Protein AF-A0A6G3TPK7-F1 (afdb_monomer)

Radius of gyration: 10.7 Å; Cα contacts (8 Å, |Δi|>4): 53; chains: 1; bounding box: 23×23×25 Å

pLDDT: mean 89.13, std 11.12, range [52.34, 97.5]

Secondary structure (DSSP, 8-state):
--TT-EEEETTSPPP-TT-S-EEEESSHHHHHHHHHHHHHTS--

Mean predicted aligned error: 4.27 Å

Solvent-accessible surface area (backbone atoms only — not comparable to full-atom values): 2780 Å² total; per-residue (Å²): 129,71,90,56,51,40,72,25,17,62,87,68,46,76,76,54,95,85,50,96,45,73,42,76,27,71,29,69,69,60,38,52,54,53,46,52,53,54,62,70,68,54,83,131

Nearest PDB structures (foldseek):
  5zhh-assembly1_A  TM=8.023E-01  e=1.692E+00  Nostoc sp. PCC 7120 = FACHB-418
  5zhh-assembly1_B  TM=8.006E-01  e=2.083E+00  Nostoc sp. PCC 7120 = FACHB-418
  4as4-assembly1_B  TM=6.034E-01  e=2.232E+00  Homo sapiens
  5j16-assembly1_A  TM=6.330E-01  e=2.564E+00  Staphylococcus aureus subsp. aureus MSSA476
  5i3s-assembly2_C  TM=6.162E-01  e=3.155E+00  Staphylococcus aureus subsp. aureus MSSA476

Organism: NCBI:txid194673

Foldseek 3Di:
DLVAKDKDALCRHHDDPPGPHMDIDSHDVRSVVSSVVSVVPDDD

Structure (mmCIF, N/CA/C/O backbone):
data_AF-A0A6G3TPK7-F1
#
_entry.id   AF-A0A6G3TPK7-F1
#
loop_
_atom_site.group_PDB
_atom_site.id
_atom_site.type_symbol
_atom_site.label_atom_id
_atom_site.label_alt_id
_atom_site.label_comp_id
_atom_site.label_asym_id
_atom_site.label_entity_id
_atom_site.label_seq_id
_atom_site.pdbx_PDB_ins_code
_atom_site.Cartn_x
_atom_site.Cartn_y
_atom_site.Cartn_z
_atom_site.occupancy
_atom_site.B_iso_or_equiv
_atom_site.auth_seq_id
_atom_site.auth_comp_id
_atom_site.auth_asym_id
_atom_site.auth_atom_id
_atom_site.pdbx_PDB_model_num
ATOM 1 N N . ARG A 1 1 ? 13.113 -6.201 -7.347 1.00 52.34 1 ARG A N 1
ATOM 2 C CA . ARG A 1 1 ? 11.745 -5.701 -7.628 1.00 52.34 1 ARG A CA 1
ATOM 3 C C . ARG A 1 1 ? 10.825 -6.911 -7.553 1.00 52.34 1 ARG A C 1
ATOM 5 O O . ARG A 1 1 ? 11.005 -7.802 -8.369 1.00 52.34 1 ARG A O 1
ATOM 12 N N . ALA A 1 2 ? 9.944 -7.015 -6.559 1.00 57.06 2 ALA A N 1
ATOM 13 C CA . ALA A 1 2 ? 8.905 -8.042 -6.606 1.00 57.06 2 ALA A CA 1
ATOM 14 C C . ALA A 1 2 ? 7.960 -7.651 -7.751 1.00 57.06 2 ALA A C 1
ATOM 16 O O . ALA A 1 2 ? 7.411 -6.548 -7.752 1.00 57.06 2 ALA A O 1
ATOM 17 N N . ALA A 1 3 ? 7.927 -8.460 -8.808 1.00 63.28 3 ALA A N 1
ATOM 18 C CA . ALA A 1 3 ? 7.164 -8.169 -10.014 1.00 63.28 3 ALA A CA 1
ATOM 19 C C . ALA A 1 3 ? 5.669 -8.187 -9.662 1.00 63.28 3 ALA A C 1
ATOM 21 O O . ALA A 1 3 ? 5.101 -9.254 -9.480 1.00 63.28 3 ALA A O 1
ATOM 22 N N . GLY A 1 4 ? 5.070 -7.006 -9.485 1.00 80.69 4 GLY A N 1
ATOM 23 C CA . GLY A 1 4 ? 3.664 -6.851 -9.090 1.00 80.69 4 GLY A CA 1
ATOM 24 C C . GLY A 1 4 ? 3.439 -6.036 -7.815 1.00 80.69 4 GLY A C 1
ATOM 25 O O . GLY A 1 4 ? 2.334 -5.539 -7.619 1.00 80.69 4 GLY A O 1
ATOM 26 N N . CYS A 1 5 ? 4.479 -5.815 -6.999 1.00 93.31 5 CYS A N 1
ATOM 27 C CA . CYS A 1 5 ? 4.323 -5.029 -5.779 1.00 93.31 5 CYS A CA 1
ATOM 28 C C . CYS A 1 5 ? 3.955 -3.570 -6.061 1.00 93.31 5 CYS A C 1
ATOM 30 O O . CYS A 1 5 ? 4.573 -2.909 -6.901 1.00 93.31 5 CYS A O 1
ATOM 32 N N . VAL A 1 6 ? 3.011 -3.059 -5.272 1.00 94.31 6 VAL A N 1
ATOM 33 C CA . VAL A 1 6 ? 2.584 -1.656 -5.267 1.00 94.31 6 VAL A CA 1
ATOM 34 C C . VAL A 1 6 ? 3.082 -1.000 -3.984 1.00 94.31 6 VAL A C 1
ATOM 36 O O . VAL A 1 6 ? 2.990 -1.592 -2.909 1.00 94.31 6 VAL A O 1
ATOM 39 N N . VAL A 1 7 ? 3.620 0.216 -4.100 1.00 95.12 7 VAL A N 1
ATOM 40 C CA . VAL A 1 7 ? 4.080 1.022 -2.962 1.00 95.12 7 VAL A CA 1
ATOM 41 C C . VAL A 1 7 ? 3.535 2.441 -3.098 1.00 95.12 7 VAL A C 1
ATOM 43 O O . VAL A 1 7 ? 3.766 3.094 -4.115 1.00 95.12 7 VAL A O 1
ATOM 46 N N . THR A 1 8 ? 2.841 2.919 -2.065 1.00 96.00 8 THR A N 1
ATOM 47 C CA . THR A 1 8 ? 2.313 4.292 -1.959 1.00 96.00 8 THR A CA 1
ATOM 48 C C . THR A 1 8 ? 2.566 4.849 -0.561 1.00 96.00 8 THR A C 1
ATOM 50 O O . THR A 1 8 ? 2.998 4.130 0.344 1.00 96.00 8 THR A O 1
ATOM 53 N N . GLY A 1 9 ? 2.243 6.123 -0.350 1.00 95.75 9 GLY A N 1
ATOM 54 C CA . GLY A 1 9 ? 2.031 6.650 0.993 1.00 95.75 9 GLY A CA 1
ATOM 55 C C . GLY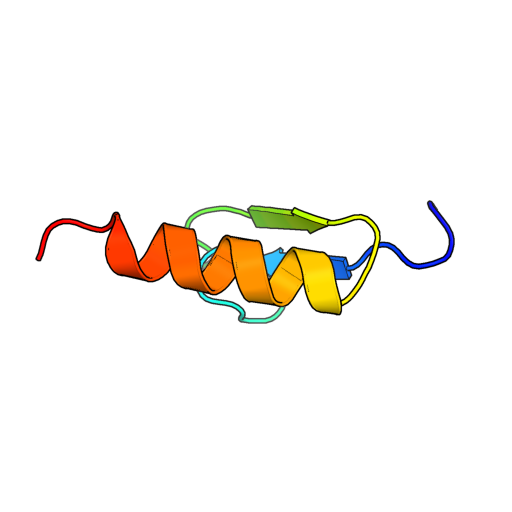 A 1 9 ? 0.843 5.976 1.693 1.00 95.75 9 GLY A C 1
ATOM 56 O O . GLY A 1 9 ? -0.033 5.413 1.030 1.00 95.75 9 GLY A O 1
ATOM 57 N N . VAL A 1 10 ? 0.782 6.071 3.029 1.00 94.44 10 VAL A N 1
ATOM 58 C CA . VAL A 1 10 ? -0.359 5.563 3.834 1.00 94.44 10 VAL A CA 1
ATOM 59 C C . VAL A 1 10 ? -1.700 6.197 3.469 1.00 94.44 10 VAL A C 1
ATOM 61 O O . VAL A 1 10 ? -2.750 5.632 3.756 1.00 94.44 10 VAL A O 1
ATOM 64 N N . ASP A 1 11 ? -1.670 7.365 2.832 1.00 91.94 11 ASP A N 1
ATOM 65 C CA . ASP A 1 11 ? -2.868 8.065 2.373 1.00 91.94 11 ASP A CA 1
ATOM 66 C C . ASP A 1 11 ? -3.335 7.572 0.980 1.00 91.94 11 ASP A C 1
ATOM 68 O O . ASP A 1 11 ? -4.460 7.854 0.561 1.00 91.94 11 ASP A O 1
ATOM 72 N N . GLY A 1 12 ? -2.517 6.754 0.304 1.00 93.75 12 GLY A N 1
ATOM 73 C CA . GLY A 1 12 ? -2.738 6.242 -1.055 1.00 93.75 12 GLY A CA 1
ATOM 74 C C . GLY A 1 12 ? -2.033 7.051 -2.149 1.00 93.75 12 GLY A C 1
ATOM 75 O O . GLY A 1 12 ? -1.982 6.608 -3.291 1.00 93.75 12 GLY A O 1
ATOM 76 N N . GLU A 1 13 ? -1.448 8.196 -1.795 1.00 95.19 13 GLU A N 1
ATOM 77 C CA . GLU A 1 13 ? -0.732 9.079 -2.720 1.00 95.19 13 GLU A CA 1
ATOM 78 C C . GLU A 1 13 ? 0.628 8.512 -3.163 1.00 95.19 13 GLU A C 1
ATOM 80 O O . GLU A 1 13 ? 1.227 7.696 -2.447 1.00 95.19 13 GLU A O 1
ATOM 85 N N . PRO A 1 14 ? 1.167 8.953 -4.315 1.00 94.62 14 PRO A N 1
ATOM 86 C CA . PRO A 1 14 ? 2.520 8.612 -4.736 1.00 94.62 14 PRO A CA 1
ATOM 87 C C . PRO A 1 14 ? 3.566 8.896 -3.651 1.00 94.62 14 PRO A C 1
ATOM 89 O O . PRO A 1 14 ? 3.437 9.822 -2.850 1.00 94.62 14 PRO A O 1
ATOM 92 N N . VAL A 1 15 ? 4.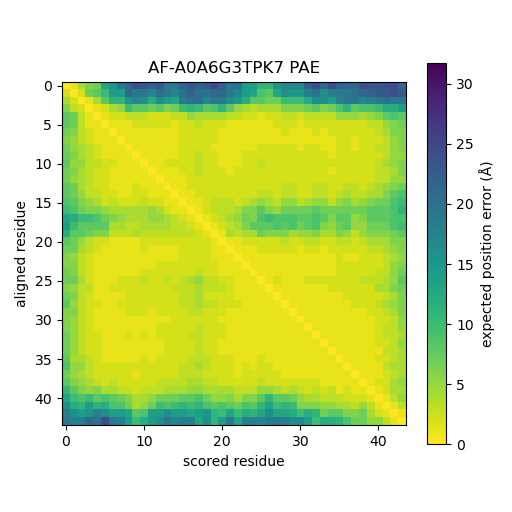633 8.096 -3.636 1.00 94.12 15 VAL A N 1
ATOM 93 C CA . VAL A 1 15 ? 5.719 8.252 -2.661 1.00 94.12 15 VAL A CA 1
ATOM 94 C C . VAL A 1 15 ? 6.374 9.623 -2.822 1.00 94.12 15 VAL A C 1
ATOM 96 O O . VAL A 1 15 ? 6.864 9.966 -3.896 1.00 94.12 15 VAL A O 1
ATOM 99 N N . GLY A 1 16 ? 6.418 10.383 -1.730 1.00 90.06 16 GLY A N 1
ATOM 100 C CA . GLY A 1 16 ? 7.021 11.707 -1.693 1.00 90.06 16 GLY A CA 1
ATOM 101 C C . GLY A 1 16 ? 7.495 12.093 -0.289 1.00 90.06 16 GLY A C 1
ATOM 102 O O . GLY A 1 16 ? 7.089 11.474 0.697 1.00 90.06 16 GLY A O 1
ATOM 103 N N . PRO A 1 17 ? 8.344 13.129 -0.180 1.00 87.31 17 PRO A N 1
ATOM 104 C CA . PRO A 1 17 ? 8.986 13.532 1.075 1.00 87.31 17 PRO A CA 1
ATOM 105 C C . PRO A 1 17 ? 8.011 14.061 2.138 1.00 87.31 17 PRO A C 1
ATOM 107 O O . PRO A 1 17 ? 8.350 14.085 3.314 1.00 87.31 17 PRO A O 1
ATOM 110 N N . ALA A 1 18 ? 6.799 14.458 1.741 1.00 85.19 18 ALA A N 1
ATOM 111 C CA . ALA A 1 18 ? 5.740 14.895 2.652 1.00 85.19 18 ALA A CA 1
ATOM 112 C C . ALA A 1 18 ? 4.888 13.735 3.217 1.00 85.19 18 ALA A C 1
ATOM 114 O O . ALA A 1 18 ? 3.957 13.972 3.986 1.00 85.19 18 ALA A O 1
ATO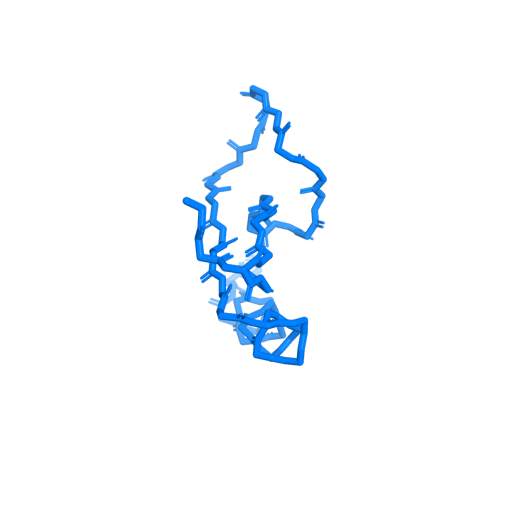M 115 N N . GLY A 1 19 ? 5.160 12.487 2.817 1.00 83.81 19 GLY A N 1
ATOM 116 C CA . GLY A 1 19 ? 4.375 11.326 3.228 1.00 83.81 19 GLY A CA 1
ATOM 117 C C . GLY A 1 19 ? 4.512 11.012 4.720 1.00 83.81 19 GLY A C 1
ATOM 118 O O . GLY A 1 19 ? 5.598 11.066 5.289 1.00 83.81 19 GLY A O 1
ATOM 119 N N . ARG A 1 20 ? 3.405 10.617 5.358 1.00 89.25 20 ARG A N 1
ATOM 120 C CA . ARG A 1 20 ? 3.362 10.248 6.790 1.00 89.25 20 ARG A CA 1
ATOM 121 C C . ARG A 1 20 ? 3.840 8.818 7.078 1.00 89.25 20 ARG A C 1
ATOM 123 O O . ARG A 1 20 ? 3.877 8.399 8.229 1.00 89.25 20 ARG A O 1
ATOM 130 N N . GLY A 1 21 ? 4.156 8.065 6.028 1.00 92.81 21 GLY A N 1
ATOM 131 C CA . GLY A 1 21 ? 4.556 6.663 6.058 1.00 92.81 21 GLY A CA 1
ATOM 132 C C . GLY A 1 21 ? 4.266 5.992 4.717 1.00 92.81 21 GLY A C 1
ATOM 133 O O . GLY A 1 21 ? 3.740 6.634 3.804 1.00 92.81 21 GLY A O 1
ATOM 134 N N . LEU A 1 22 ? 4.547 4.693 4.621 1.00 95.31 22 LEU A N 1
ATOM 135 C CA . LEU A 1 22 ? 4.383 3.906 3.398 1.00 95.31 22 LEU A CA 1
ATOM 136 C C . LEU A 1 22 ? 3.494 2.683 3.617 1.00 95.31 22 LEU A C 1
ATOM 138 O O . LEU A 1 22 ? 3.454 2.118 4.708 1.00 95.31 22 LEU A O 1
ATOM 142 N N . VAL A 1 23 ? 2.845 2.248 2.540 1.00 95.88 23 VAL A N 1
ATOM 143 C CA . VAL A 1 23 ? 2.162 0.955 2.439 1.00 95.88 23 VAL A CA 1
ATOM 144 C C . VAL A 1 23 ? 2.716 0.242 1.219 1.00 95.88 23 VAL A C 1
ATOM 146 O O . VAL A 1 23 ? 2.713 0.790 0.116 1.00 95.88 23 VAL A O 1
ATOM 149 N N . ALA A 1 24 ? 3.193 -0.980 1.426 1.00 96.06 24 ALA A N 1
ATOM 150 C CA . ALA A 1 24 ? 3.662 -1.863 0.373 1.00 96.06 24 ALA A CA 1
ATOM 151 C C . ALA A 1 24 ? 2.821 -3.140 0.379 1.00 96.06 24 ALA A C 1
ATOM 153 O O . ALA A 1 24 ? 2.584 -3.719 1.438 1.00 96.06 24 ALA A O 1
ATOM 154 N N . ALA A 1 25 ? 2.387 -3.582 -0.797 1.00 95.75 25 ALA A N 1
ATOM 155 C CA . ALA A 1 25 ? 1.613 -4.808 -0.958 1.00 95.75 25 ALA A CA 1
ATOM 156 C C . ALA A 1 25 ? 2.100 -5.611 -2.165 1.00 95.75 25 ALA A C 1
ATOM 158 O O . ALA A 1 25 ? 2.761 -5.073 -3.055 1.00 95.75 25 ALA A O 1
ATOM 159 N N . ALA A 1 26 ? 1.774 -6.903 -2.186 1.00 93.38 26 ALA A N 1
ATOM 160 C CA . ALA A 1 26 ? 2.150 -7.816 -3.264 1.00 93.38 26 ALA A CA 1
ATOM 161 C C . ALA A 1 26 ? 1.451 -7.503 -4.598 1.00 93.38 26 ALA A C 1
ATOM 163 O O . ALA A 1 26 ? 2.008 -7.787 -5.654 1.00 93.38 26 ALA A O 1
ATOM 164 N N . ASP A 1 27 ? 0.265 -6.897 -4.537 1.00 93.25 27 ASP A N 1
ATOM 165 C CA . ASP A 1 27 ? -0.597 -6.588 -5.672 1.00 93.25 27 ASP A CA 1
ATOM 166 C C . ASP A 1 27 ? -1.553 -5.426 -5.335 1.00 93.25 27 ASP A C 1
ATOM 168 O O . ASP A 1 27 ? -1.663 -4.995 -4.182 1.00 93.25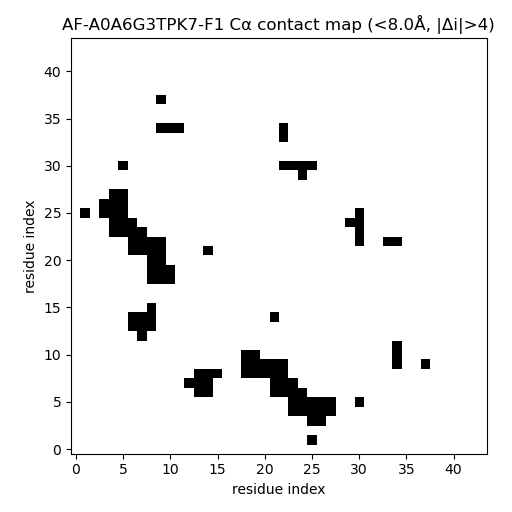 27 ASP A O 1
ATOM 172 N N . ALA A 1 28 ? -2.258 -4.922 -6.349 1.00 93.56 28 ALA A N 1
ATOM 173 C CA . ALA A 1 28 ? -3.163 -3.782 -6.216 1.00 93.56 28 ALA A CA 1
ATOM 174 C C . ALA A 1 28 ? -4.434 -4.078 -5.395 1.00 93.56 28 ALA A C 1
ATOM 176 O O . ALA A 1 28 ? -4.947 -3.183 -4.725 1.00 93.56 28 ALA A O 1
ATOM 177 N N . GLY A 1 29 ? -4.943 -5.314 -5.416 1.00 95.31 29 GLY A N 1
ATOM 178 C CA . GLY A 1 29 ? -6.121 -5.704 -4.638 1.00 95.31 29 GLY A CA 1
ATOM 179 C C . GLY A 1 29 ? -5.811 -5.727 -3.144 1.00 95.31 29 GLY A C 1
ATOM 180 O O . GLY A 1 29 ? -6.517 -5.101 -2.352 1.00 95.31 29 GLY A O 1
ATOM 181 N N . THR A 1 30 ? -4.697 -6.362 -2.768 1.00 95.94 30 THR A N 1
ATOM 182 C CA . THR A 1 30 ? -4.200 -6.361 -1.385 1.00 95.94 30 THR A CA 1
ATOM 183 C C . THR A 1 30 ? -3.892 -4.940 -0.909 1.00 95.94 30 THR A C 1
ATOM 185 O O . THR A 1 30 ? -4.249 -4.568 0.208 1.00 95.94 30 THR 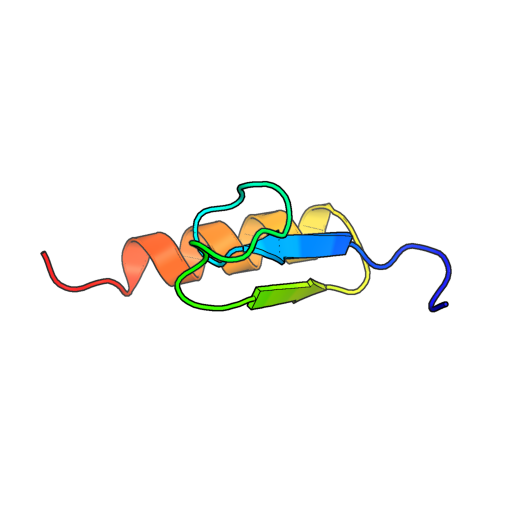A O 1
ATOM 188 N N . HIS A 1 31 ? -3.276 -4.115 -1.761 1.00 96.69 31 HIS A N 1
ATOM 189 C CA . HIS A 1 31 ? -2.999 -2.707 -1.464 1.00 96.69 31 HIS A CA 1
ATOM 190 C C . HIS A 1 31 ? -4.269 -1.917 -1.113 1.00 96.69 31 HIS A C 1
ATOM 192 O O . HIS A 1 31 ? -4.301 -1.225 -0.093 1.00 96.69 31 HIS A O 1
ATOM 198 N N . ALA A 1 32 ? -5.333 -2.074 -1.905 1.00 96.38 32 ALA A N 1
ATOM 199 C CA . ALA A 1 32 ? -6.604 -1.389 -1.682 1.00 96.38 32 ALA A CA 1
ATOM 200 C C . ALA A 1 32 ? -7.271 -1.798 -0.357 1.00 96.38 32 ALA A C 1
ATOM 202 O O . ALA A 1 32 ? -7.771 -0.934 0.367 1.00 96.38 32 ALA A O 1
ATOM 203 N N . LEU A 1 33 ? -7.235 -3.090 -0.008 1.00 97.50 33 LEU A N 1
ATOM 204 C CA . LEU A 1 33 ? -7.766 -3.587 1.266 1.00 97.50 33 LEU A CA 1
ATOM 205 C C . LEU A 1 33 ? -7.004 -3.009 2.465 1.00 97.50 33 LEU A C 1
ATOM 207 O O . LEU A 1 33 ? -7.622 -2.542 3.420 1.00 97.50 33 LEU A O 1
ATOM 211 N N . LEU A 1 34 ? -5.669 -2.974 2.405 1.00 96.69 34 LEU A N 1
ATOM 212 C CA . LEU A 1 34 ? -4.852 -2.384 3.469 1.00 96.69 34 LEU A CA 1
ATOM 213 C C . LEU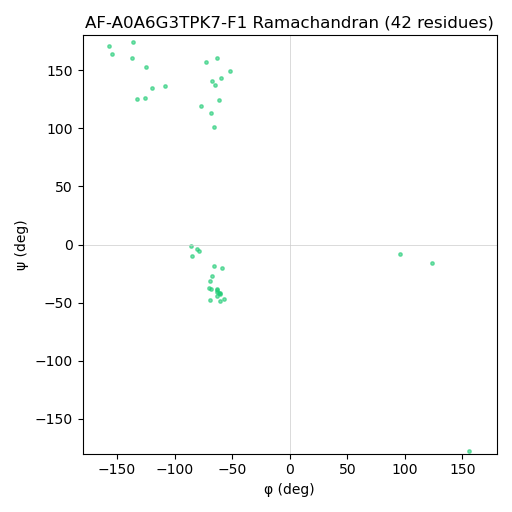 A 1 34 ? -5.153 -0.892 3.661 1.00 96.69 34 LEU A C 1
ATOM 215 O O . LEU A 1 34 ? -5.276 -0.438 4.798 1.00 96.69 34 LEU A O 1
ATOM 219 N N . LEU A 1 35 ? -5.318 -0.129 2.574 1.00 96.50 35 LEU A N 1
ATOM 220 C CA . LEU A 1 35 ? -5.690 1.286 2.661 1.00 96.50 35 LEU A CA 1
ATOM 221 C C . LEU A 1 35 ? -7.068 1.494 3.301 1.00 96.50 35 LEU A C 1
ATOM 223 O O . LEU A 1 35 ? -7.228 2.435 4.079 1.00 96.50 35 LEU A O 1
ATOM 227 N N . ALA A 1 36 ? -8.050 0.638 3.001 1.00 96.69 36 ALA A N 1
ATOM 228 C CA . ALA A 1 36 ? -9.363 0.694 3.642 1.00 96.69 36 ALA A CA 1
ATOM 229 C C . ALA A 1 36 ? -9.246 0.490 5.164 1.00 96.69 36 ALA A C 1
ATOM 231 O O . ALA A 1 36 ? -9.697 1.342 5.929 1.00 96.69 36 ALA A O 1
ATOM 232 N N . LEU A 1 37 ? -8.519 -0.548 5.595 1.00 95.69 37 LEU A N 1
ATOM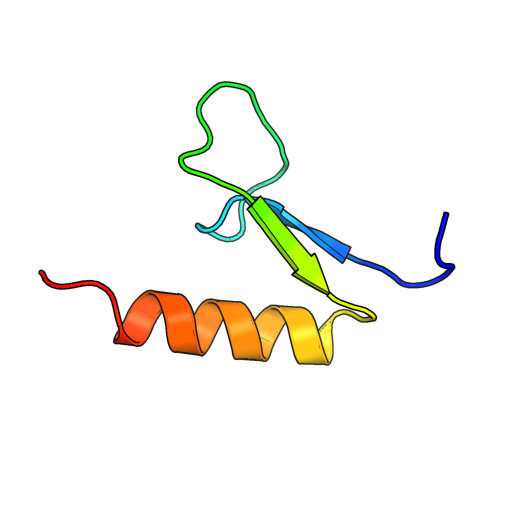 233 C CA . LEU A 1 37 ? -8.289 -0.838 7.016 1.00 95.69 37 LEU A CA 1
ATOM 234 C C . LEU A 1 37 ? -7.567 0.308 7.745 1.00 95.69 37 LEU A C 1
ATOM 236 O O . LEU A 1 37 ? -7.940 0.681 8.856 1.00 95.69 37 LEU A O 1
ATOM 240 N N . ILE A 1 38 ? -6.549 0.906 7.120 1.00 93.94 38 ILE A N 1
ATOM 241 C CA . ILE A 1 38 ? -5.808 2.041 7.697 1.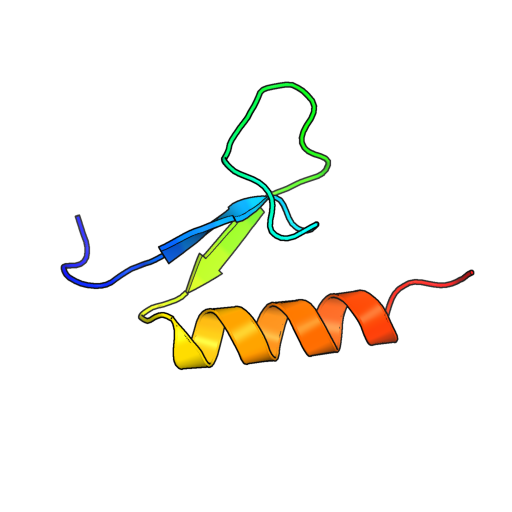00 93.94 38 ILE A CA 1
ATOM 242 C C . ILE A 1 38 ? -6.717 3.264 7.879 1.00 93.94 38 ILE A C 1
ATOM 244 O O . ILE A 1 38 ? -6.596 3.985 8.871 1.00 93.94 38 ILE A O 1
ATOM 248 N N . ARG A 1 39 ? -7.625 3.516 6.928 1.00 91.31 39 ARG A N 1
ATOM 249 C CA . ARG A 1 39 ? -8.575 4.637 6.993 1.00 91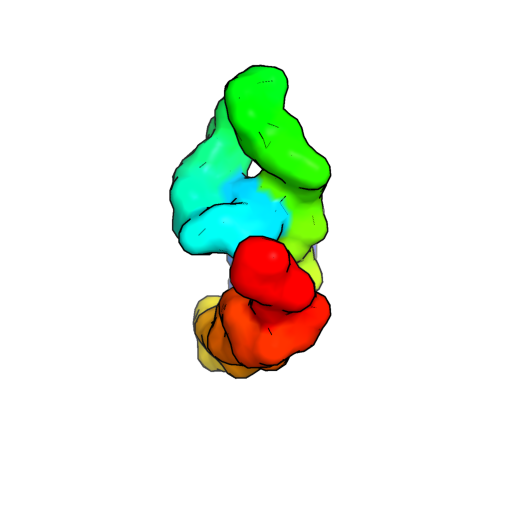.31 39 ARG A CA 1
ATOM 250 C C . ARG A 1 39 ? -9.606 4.444 8.102 1.00 91.31 39 ARG A C 1
ATOM 252 O O . ARG A 1 39 ? -9.936 5.415 8.773 1.00 91.31 39 ARG A O 1
ATOM 259 N N . GLU A 1 40 ? -10.067 3.216 8.311 1.00 91.44 40 GLU A N 1
ATOM 260 C CA . GLU A 1 40 ? -11.004 2.861 9.383 1.00 91.44 40 GLU A CA 1
ATOM 261 C C . GLU A 1 40 ? -10.356 2.923 10.773 1.00 91.44 40 GLU A C 1
ATOM 263 O O . GLU A 1 40 ? -10.984 3.367 11.731 1.00 91.44 40 GLU A O 1
ATOM 268 N N . GLY A 1 41 ? -9.087 2.522 10.880 1.00 84.06 41 GLY A N 1
ATOM 269 C CA . GLY A 1 41 ? -8.341 2.508 12.138 1.00 84.06 41 GLY A CA 1
ATOM 270 C C . GLY A 1 41 ? -7.793 3.865 12.588 1.00 84.06 41 GLY A C 1
ATOM 271 O O . GLY A 1 41 ? -7.231 3.946 13.683 1.00 84.06 41 GLY A O 1
ATOM 272 N N . ARG A 1 42 ? -7.915 4.935 11.784 1.00 77.19 42 ARG A N 1
ATOM 273 C CA . ARG A 1 42 ? -7.450 6.268 12.198 1.00 77.19 42 ARG A CA 1
ATOM 274 C C . ARG A 1 42 ? -8.450 6.898 13.181 1.00 77.19 42 ARG A C 1
ATOM 276 O O . ARG A 1 42 ? -9.588 7.155 12.786 1.00 77.19 42 ARG A O 1
ATOM 283 N N . PRO A 1 43 ? -8.043 7.208 14.429 1.00 67.00 43 PRO A N 1
ATOM 284 C CA . PRO A 1 43 ? -8.859 8.045 15.303 1.00 67.00 43 PRO A CA 1
ATOM 285 C C . PRO A 1 43 ? -9.084 9.414 14.642 1.00 67.00 43 PRO A C 1
ATOM 287 O O . PRO A 1 43 ? -8.200 9.910 13.937 1.00 67.00 43 PRO A O 1
ATOM 290 N N . ARG A 1 44 ? -10.288 9.971 14.829 1.00 65.94 44 ARG A N 1
ATOM 291 C CA . ARG A 1 44 ? -10.689 11.272 14.272 1.00 65.94 44 ARG A CA 1
ATOM 292 C C . ARG A 1 44 ? -9.970 12.426 14.952 1.00 65.94 44 ARG A C 1
ATOM 294 O O . ARG A 1 44 ? -9.862 12.379 16.196 1.00 65.94 44 ARG A O 1
#

Sequence (44 aa):
RAAGCVVTGVDGEPVGPAGRGLVAAADAGTHALLLALIREGRPR